Protein AF-A0A969NB56-F1 (afdb_monomer_lite)

Foldseek 3Di:
DDWADPDPPDIDDDDDDDVVVDDPVVVVVVVVVVVVVVVCVVVVHDDDDPDDDDVVVVVVVVVPDDPPPVVVVVCVVCVPVDDDDDDPVPPDPPDDPPVVVVVVVVVVVVPVPPPDD

Secondary structure (DSSP, 8-state):
-EEEEEETTEEEEE----TTT--HHHHHHHHHHHHHHHHHHHTT----PPPPPPHHHHHHHHHTSPTTHHHHHHHHHTTT-------GGGS----SHHHHHHHHHHHHHHSSSSS--

pLDDT: mean 83.65, std 18.26, range [40.06, 98.0]

Radius of gyration: 26.93 Å; chains: 1; bounding box: 48×68×60 Å

Structure (mmCIF, N/CA/C/O backbone):
data_AF-A0A969NB56-F1
#
_entry.id   AF-A0A969NB56-F1
#
loop_
_atom_site.group_PDB
_atom_site.id
_atom_site.type_symbol
_atom_site.label_atom_id
_atom_site.label_alt_id
_atom_site.label_comp_id
_atom_site.label_asym_id
_atom_site.label_entity_id
_atom_site.label_seq_id
_atom_site.pdbx_PDB_ins_code
_atom_site.Cartn_x
_atom_site.Cartn_y
_atom_site.Cartn_z
_atom_site.occupancy
_atom_site.B_iso_or_equiv
_atom_site.auth_seq_id
_atom_site.auth_comp_id
_atom_site.auth_asym_id
_atom_site.auth_atom_id
_atom_site.pdbx_PDB_model_num
ATOM 1 N N . MET A 1 1 ? -6.997 9.217 9.657 1.00 88.38 1 MET A N 1
ATOM 2 C CA . MET A 1 1 ? -7.706 7.956 9.967 1.00 88.38 1 MET A CA 1
ATOM 3 C C . MET A 1 1 ? -8.760 8.279 11.003 1.00 88.38 1 MET A C 1
ATOM 5 O O . MET A 1 1 ? -8.421 8.919 11.991 1.00 88.38 1 MET A O 1
ATOM 9 N N . HIS A 1 2 ? -10.010 7.897 10.761 1.00 95.81 2 HIS A N 1
ATOM 10 C CA . HIS A 1 2 ? -11.127 8.211 11.651 1.00 95.81 2 HIS A CA 1
ATOM 11 C C . HIS A 1 2 ? -11.910 6.947 11.981 1.00 95.81 2 HIS A C 1
ATOM 13 O O . HIS A 1 2 ? -12.140 6.113 11.108 1.00 95.81 2 HIS A O 1
ATOM 19 N N . ILE A 1 3 ? -12.334 6.831 13.236 1.00 96.56 3 ILE A N 1
ATOM 20 C CA . ILE A 1 3 ? -13.236 5.779 13.696 1.00 96.56 3 ILE A CA 1
ATOM 21 C C . ILE A 1 3 ? -14.530 6.454 14.129 1.00 96.56 3 ILE A C 1
ATOM 23 O O . ILE A 1 3 ? -14.511 7.370 14.948 1.00 96.56 3 ILE A O 1
ATOM 27 N N . ILE A 1 4 ? -15.651 6.004 13.575 1.00 98.00 4 ILE A N 1
ATOM 28 C CA . ILE A 1 4 ? -16.978 6.537 13.883 1.00 98.00 4 ILE A CA 1
ATOM 29 C C . ILE A 1 4 ? -17.811 5.409 14.483 1.00 98.00 4 ILE A C 1
ATOM 31 O O . ILE A 1 4 ? -18.033 4.384 13.836 1.00 98.00 4 ILE A O 1
ATOM 35 N N . LYS A 1 5 ? -18.287 5.586 15.720 1.00 97.62 5 LYS A N 1
ATOM 36 C CA . LYS A 1 5 ? -19.218 4.643 16.352 1.00 97.62 5 LYS A CA 1
ATOM 37 C C . LYS A 1 5 ? -20.595 4.782 15.700 1.00 97.62 5 LYS A C 1
ATOM 39 O O . LYS A 1 5 ? -21.164 5.867 15.694 1.00 97.62 5 LYS A O 1
ATOM 44 N N . LYS A 1 6 ? -21.129 3.681 15.166 1.00 97.81 6 LYS A N 1
ATOM 45 C CA . LYS A 1 6 ? -22.468 3.619 14.554 1.00 97.81 6 LYS A CA 1
ATOM 46 C C . LYS A 1 6 ? -23.519 3.087 15.534 1.00 97.81 6 LYS A C 1
ATOM 48 O O . LYS A 1 6 ? -24.655 3.542 15.519 1.00 97.81 6 LYS A O 1
ATOM 53 N N . SER A 1 7 ? -23.155 2.105 16.358 1.00 97.88 7 SER A N 1
ATOM 54 C CA . SER A 1 7 ? -23.985 1.546 17.439 1.00 97.88 7 SER A CA 1
ATOM 55 C C . SER A 1 7 ? -23.084 0.916 18.508 1.00 97.88 7 SER A C 1
ATOM 57 O O . SER A 1 7 ? -21.867 1.066 18.438 1.00 97.88 7 SER A O 1
ATOM 59 N N . GLU A 1 8 ? -23.642 0.206 19.492 1.00 97.19 8 GLU A N 1
ATOM 60 C CA . GLU A 1 8 ? -22.859 -0.432 20.567 1.00 97.19 8 GLU A CA 1
ATOM 61 C C . GLU A 1 8 ? -21.747 -1.354 20.052 1.00 97.19 8 GLU A C 1
ATOM 63 O O . GLU A 1 8 ? -20.630 -1.295 20.552 1.00 97.19 8 GLU A O 1
ATOM 68 N N . THR A 1 9 ? -22.028 -2.129 19.004 1.00 96.44 9 THR A N 1
ATOM 69 C CA . THR A 1 9 ? -21.118 -3.145 18.449 1.00 96.44 9 THR A CA 1
ATOM 70 C C . THR A 1 9 ? -20.677 -2.870 17.008 1.00 96.44 9 THR A C 1
ATOM 72 O O . THR A 1 9 ? -20.092 -3.740 16.367 1.00 96.44 9 THR A O 1
ATOM 75 N N . ARG A 1 10 ? -20.968 -1.684 16.449 1.00 97.44 10 ARG A N 1
ATOM 76 C CA . ARG A 1 10 ? -20.652 -1.362 15.044 1.00 97.44 10 ARG A CA 1
ATOM 77 C C . ARG A 1 10 ? -19.920 -0.042 14.913 1.00 97.44 10 ARG A C 1
ATOM 79 O O . ARG A 1 10 ? -20.351 0.976 15.456 1.00 97.44 10 ARG A O 1
ATOM 86 N N . TYR A 1 11 ? -18.871 -0.066 14.102 1.00 97.06 11 TYR A N 1
ATOM 87 C CA . TYR A 1 11 ? -17.985 1.060 13.852 1.00 97.06 11 TYR A CA 1
ATOM 88 C C . TYR A 1 11 ? -17.685 1.172 12.359 1.00 97.06 11 TYR A C 1
ATOM 90 O O . TYR A 1 11 ? -17.622 0.165 11.655 1.00 97.06 11 TYR A O 1
ATOM 98 N N . PHE A 1 12 ? -17.481 2.397 11.888 1.00 97.19 12 PHE A N 1
ATOM 99 C CA . PHE A 1 12 ? -16.870 2.668 10.595 1.00 97.19 12 PHE A CA 1
ATOM 100 C C . PHE A 1 12 ? -15.415 3.071 10.798 1.00 97.19 12 PHE A C 1
ATOM 102 O O . PHE A 1 12 ? -15.130 3.967 11.594 1.00 97.19 12 PHE A O 1
ATOM 109 N N . LEU A 1 13 ? -14.515 2.438 10.049 1.00 94.69 13 LEU A N 1
ATOM 110 C CA . LEU A 1 13 ? -13.132 2.874 9.896 1.00 94.69 13 LEU A CA 1
ATOM 111 C C . LEU A 1 13 ? -13.009 3.606 8.560 1.00 94.69 13 LEU A C 1
ATOM 113 O O . LEU A 1 13 ? -13.160 2.999 7.503 1.00 94.69 13 LEU A O 1
ATOM 117 N N . ILE A 1 14 ? -12.738 4.908 8.616 1.00 95.19 14 ILE A N 1
ATOM 118 C CA . ILE A 1 14 ? -12.464 5.729 7.437 1.00 95.19 14 ILE A CA 1
ATOM 119 C C . ILE A 1 14 ? -10.960 5.953 7.358 1.00 95.19 14 ILE A C 1
ATOM 121 O O . ILE A 1 14 ? -10.352 6.612 8.215 1.00 95.19 14 ILE A O 1
ATOM 125 N N . TRP A 1 15 ? -10.362 5.420 6.300 1.00 92.75 15 TRP A N 1
ATOM 126 C CA . TRP A 1 15 ? -8.942 5.553 6.037 1.00 92.75 15 TRP A CA 1
ATOM 127 C C . TRP A 1 15 ? -8.708 6.138 4.647 1.00 92.75 15 TRP A C 1
ATOM 129 O O . TRP A 1 15 ? -9.056 5.540 3.637 1.00 92.75 15 TRP A O 1
ATOM 139 N N . SER A 1 16 ? -8.092 7.318 4.631 1.00 92.62 16 SER A N 1
ATOM 140 C CA . SER A 1 16 ? -7.597 7.980 3.429 1.00 92.62 16 SER A CA 1
ATOM 141 C C . SER A 1 16 ? -6.075 8.012 3.458 1.00 92.62 16 SER A C 1
ATOM 143 O O . SER A 1 16 ? -5.470 8.201 4.518 1.00 92.62 16 SER A O 1
ATOM 145 N N . PHE A 1 17 ? -5.464 7.856 2.293 1.00 92.06 17 PHE A N 1
ATOM 146 C CA . PHE A 1 17 ? -4.021 7.899 2.100 1.00 92.06 17 PHE A CA 1
ATOM 147 C C . PHE A 1 17 ? -3.710 8.474 0.718 1.00 92.06 17 PHE A C 1
ATOM 149 O O . PHE A 1 17 ? -4.558 8.468 -0.173 1.00 92.06 17 PHE A O 1
ATOM 156 N N . HIS A 1 18 ? -2.492 8.978 0.536 1.00 94.25 18 HIS A N 1
ATOM 157 C CA . HIS A 1 18 ? -2.062 9.479 -0.763 1.00 94.25 18 HIS A CA 1
ATOM 158 C C . HIS A 1 18 ? -1.552 8.317 -1.623 1.00 94.25 18 HIS A C 1
ATOM 160 O O . HIS A 1 18 ? -0.635 7.607 -1.217 1.00 94.25 18 HIS A O 1
ATOM 166 N N . HIS A 1 19 ? -2.070 8.161 -2.844 1.00 93.44 19 HIS A N 1
ATOM 167 C CA . HIS A 1 19 ? -1.694 7.054 -3.741 1.00 93.44 19 HIS A CA 1
ATOM 168 C C . HIS A 1 19 ? -0.210 7.007 -4.149 1.00 93.44 19 HIS A C 1
ATOM 170 O O . HIS A 1 19 ? 0.250 6.016 -4.697 1.00 93.44 19 HIS A O 1
ATOM 176 N N . ILE A 1 20 ? 0.562 8.059 -3.864 1.00 94.75 20 ILE A N 1
ATOM 177 C CA . ILE A 1 20 ? 1.990 8.124 -4.199 1.00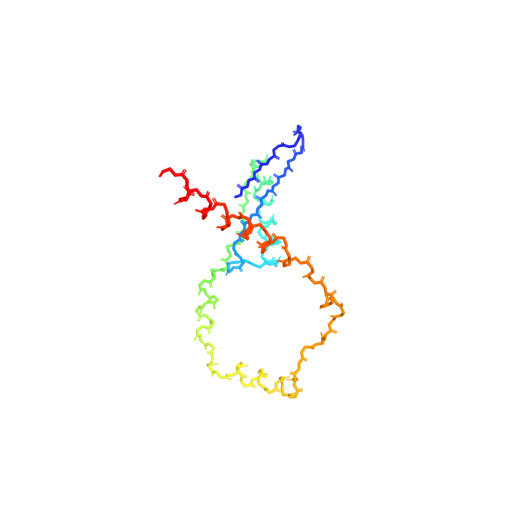 94.75 20 ILE A CA 1
ATOM 178 C C . ILE A 1 20 ? 2.839 7.216 -3.298 1.00 94.75 20 ILE A C 1
ATOM 180 O O . ILE A 1 20 ? 3.936 6.826 -3.681 1.00 94.75 20 ILE A O 1
ATOM 184 N N . ILE A 1 21 ? 2.334 6.882 -2.105 1.00 91.56 21 ILE A N 1
ATOM 185 C CA . ILE A 1 21 ? 3.024 6.023 -1.133 1.00 91.56 21 ILE A CA 1
ATOM 186 C C . ILE A 1 21 ? 2.392 4.635 -1.009 1.00 91.56 21 ILE A C 1
ATOM 188 O O . ILE A 1 21 ? 2.955 3.776 -0.336 1.00 91.56 21 ILE A O 1
ATOM 192 N N . MET A 1 22 ? 1.207 4.426 -1.591 1.00 90.94 22 MET A N 1
ATOM 193 C CA . MET A 1 22 ? 0.441 3.200 -1.405 1.00 90.94 22 MET A CA 1
ATOM 194 C C . MET A 1 22 ? -0.552 2.961 -2.546 1.00 90.94 22 MET A C 1
ATOM 196 O O . MET A 1 22 ? -1.273 3.866 -2.965 1.00 90.94 22 MET A O 1
ATOM 200 N N . ASP A 1 23 ? -0.635 1.714 -2.996 1.00 93.19 23 ASP A N 1
ATOM 201 C CA . ASP A 1 23 ? -1.595 1.240 -3.990 1.00 93.19 23 ASP A CA 1
ATOM 202 C C . ASP A 1 23 ? -2.624 0.272 -3.369 1.00 93.19 23 ASP A C 1
ATOM 204 O O . ASP A 1 23 ? -2.640 0.021 -2.159 1.00 93.19 23 ASP A O 1
ATOM 208 N N . GLY A 1 24 ? -3.522 -0.256 -4.204 1.00 89.44 24 GLY A N 1
ATOM 209 C CA . GLY A 1 24 ? -4.559 -1.192 -3.767 1.00 89.44 24 GLY A CA 1
ATOM 210 C C . GLY A 1 24 ? -4.023 -2.535 -3.261 1.00 89.44 24 GLY A C 1
ATOM 211 O O . GLY A 1 24 ? -4.692 -3.177 -2.455 1.00 89.44 24 GLY A O 1
ATOM 212 N N . TRP A 1 25 ? -2.822 -2.948 -3.680 1.00 92.88 25 TRP A N 1
ATOM 213 C CA . TRP A 1 25 ? -2.197 -4.180 -3.199 1.00 92.88 25 TRP A CA 1
ATOM 214 C C . TRP A 1 25 ? -1.690 -4.005 -1.766 1.00 92.88 25 TRP A C 1
ATOM 216 O O . TRP A 1 25 ? -2.015 -4.795 -0.875 1.00 92.88 25 TRP A O 1
ATOM 226 N N . CYS A 1 26 ? -0.959 -2.918 -1.521 1.00 93.44 26 CYS A N 1
ATOM 227 C CA . CYS A 1 26 ? -0.434 -2.572 -0.203 1.00 93.44 26 CYS A CA 1
ATOM 228 C C . CYS A 1 26 ? -1.534 -2.440 0.863 1.00 93.44 26 CYS A C 1
ATOM 230 O O . CYS A 1 26 ? -1.313 -2.816 2.014 1.00 93.44 26 CYS A O 1
ATOM 232 N N . LEU A 1 27 ? -2.734 -1.973 0.494 1.00 91.81 27 LEU A N 1
ATOM 233 C CA . LEU A 1 27 ? -3.856 -1.850 1.430 1.00 91.81 27 LEU A CA 1
ATOM 234 C C . LEU A 1 27 ? -4.211 -3.189 2.101 1.00 91.81 27 LEU A C 1
ATOM 236 O O . LEU A 1 27 ? -4.416 -3.226 3.314 1.00 91.81 27 LEU A O 1
ATOM 240 N N . GLY A 1 28 ? -4.253 -4.285 1.336 1.00 92.19 28 GLY A N 1
ATOM 241 C CA . GLY A 1 28 ? -4.548 -5.615 1.878 1.00 92.19 28 GLY A CA 1
ATOM 242 C C . GLY A 1 28 ? -3.478 -6.097 2.858 1.00 92.19 28 GLY A C 1
ATOM 243 O O . GLY A 1 28 ? -3.804 -6.633 3.916 1.00 92.19 28 GLY A O 1
ATOM 244 N N . VAL A 1 29 ? -2.204 -5.842 2.543 1.00 94.25 29 VAL A N 1
ATOM 245 C CA . VAL A 1 29 ? -1.073 -6.174 3.422 1.00 94.25 29 VAL A CA 1
ATOM 246 C C . VAL A 1 29 ? -1.197 -5.429 4.751 1.00 94.25 29 VAL A C 1
ATOM 248 O O . VAL A 1 29 ? -1.212 -6.062 5.805 1.00 94.25 29 VAL A O 1
ATOM 251 N N . ILE A 1 30 ? -1.377 -4.106 4.721 1.00 93.69 30 ILE A N 1
ATOM 252 C CA . ILE A 1 30 ? -1.416 -3.314 5.956 1.00 93.69 30 ILE A CA 1
ATOM 253 C C . ILE A 1 30 ? -2.664 -3.624 6.788 1.00 93.69 30 ILE A C 1
ATOM 255 O O . ILE A 1 30 ? -2.568 -3.713 8.010 1.00 93.69 30 ILE A O 1
ATOM 259 N N . LEU A 1 31 ? -3.832 -3.836 6.168 1.00 93.75 31 LEU A N 1
ATOM 260 C CA . LEU A 1 31 ? -5.037 -4.220 6.914 1.00 93.75 31 LEU A CA 1
ATOM 261 C C . LEU A 1 31 ? -4.862 -5.561 7.642 1.00 93.75 31 LEU A C 1
ATOM 263 O O . LEU A 1 31 ? -5.321 -5.695 8.779 1.00 93.75 31 LEU A O 1
ATOM 267 N N . ASN A 1 32 ? -4.158 -6.522 7.039 1.00 95.06 32 ASN A N 1
ATOM 268 C CA . ASN A 1 32 ? -3.837 -7.792 7.690 1.00 95.06 32 ASN A CA 1
ATOM 269 C C . ASN A 1 32 ? -2.883 -7.608 8.880 1.00 95.06 32 ASN A C 1
ATOM 271 O O . ASN A 1 32 ? -3.100 -8.205 9.938 1.00 95.06 32 ASN A O 1
ATOM 275 N N . GLU A 1 33 ? -1.859 -6.761 8.752 1.00 95.69 33 GLU A N 1
ATOM 276 C CA . GLU A 1 33 ? -0.943 -6.459 9.861 1.00 95.69 33 GLU A CA 1
ATOM 277 C C . GLU A 1 33 ? -1.662 -5.727 11.002 1.00 95.69 33 GLU A C 1
ATOM 279 O O . GLU A 1 33 ? -1.551 -6.133 12.160 1.00 95.69 33 GLU A O 1
ATOM 284 N N . VAL A 1 34 ? -2.472 -4.710 10.684 1.00 94.56 34 VAL A N 1
ATOM 285 C CA . VAL A 1 34 ? -3.295 -3.979 11.664 1.00 94.56 34 VAL A CA 1
ATOM 286 C C . VAL A 1 34 ? -4.242 -4.931 12.391 1.00 94.56 34 VAL A C 1
ATOM 288 O O . VAL A 1 34 ? -4.335 -4.872 13.616 1.00 94.56 34 VAL A O 1
ATOM 291 N N . SER A 1 35 ? -4.910 -5.839 11.671 1.00 95.25 35 SER A N 1
ATOM 292 C CA . SER A 1 35 ? -5.772 -6.858 12.282 1.00 95.25 35 SER A CA 1
ATOM 293 C C . SER A 1 35 ? -4.984 -7.790 13.209 1.00 95.25 35 SER A C 1
ATOM 295 O O . SER A 1 35 ? -5.429 -8.078 14.321 1.00 95.25 35 SER A O 1
ATOM 297 N N . SER A 1 36 ? -3.785 -8.205 12.798 1.00 97.00 36 SER A N 1
ATOM 298 C CA . SER A 1 36 ? -2.914 -9.080 13.590 1.00 97.00 36 SER A CA 1
ATOM 299 C C . SER A 1 36 ? -2.465 -8.412 14.893 1.00 97.00 36 SER A C 1
ATOM 301 O O . SER A 1 36 ? -2.594 -9.005 15.967 1.00 97.00 36 SER A O 1
ATOM 303 N N . PHE A 1 37 ? -2.016 -7.154 14.824 1.00 97.00 37 PHE A N 1
ATOM 304 C CA . PHE A 1 37 ? -1.672 -6.365 16.009 1.00 97.00 37 PHE A CA 1
ATOM 305 C C . PHE A 1 37 ? -2.883 -6.116 16.907 1.00 97.00 37 PHE A C 1
ATOM 307 O O . PHE A 1 37 ? -2.777 -6.271 18.122 1.00 97.00 37 PHE A O 1
ATOM 314 N N . TYR A 1 38 ? -4.036 -5.776 16.325 1.00 95.50 38 TYR A N 1
ATOM 315 C CA . TYR A 1 38 ? -5.270 -5.545 17.075 1.00 95.50 38 TYR A CA 1
ATOM 316 C C . TYR A 1 38 ? -5.700 -6.788 17.864 1.00 95.50 38 TYR A C 1
ATOM 318 O O . TYR A 1 38 ? -5.966 -6.693 19.061 1.00 95.50 38 TYR A O 1
ATOM 326 N N . ASN A 1 39 ? -5.707 -7.961 17.226 1.00 97.06 39 ASN A N 1
ATOM 327 C CA . ASN A 1 39 ? -6.088 -9.219 17.870 1.00 97.06 39 ASN A CA 1
ATOM 328 C C . ASN A 1 39 ? -5.103 -9.622 18.977 1.00 97.06 39 ASN A C 1
ATOM 330 O O . ASN A 1 39 ? -5.525 -10.068 20.044 1.00 97.06 39 ASN A O 1
ATOM 334 N N . ALA A 1 40 ? -3.797 -9.449 18.747 1.00 97.69 40 ALA A N 1
ATOM 335 C CA . ALA A 1 40 ? -2.779 -9.720 19.760 1.00 97.69 40 ALA A CA 1
ATOM 336 C C . ALA A 1 40 ? -2.943 -8.793 20.974 1.00 97.69 40 ALA A C 1
ATOM 338 O O . ALA A 1 40 ? -2.999 -9.271 22.108 1.00 97.69 40 ALA A O 1
ATOM 339 N N . TYR A 1 41 ? -3.123 -7.493 20.726 1.00 97.06 41 TYR A N 1
ATOM 340 C CA . TYR A 1 41 ? -3.373 -6.498 21.766 1.00 97.06 41 TYR A CA 1
ATOM 341 C C . TYR A 1 41 ? -4.640 -6.821 22.572 1.00 97.06 41 TYR A C 1
ATOM 343 O O . TYR A 1 41 ? -4.590 -6.864 23.800 1.00 97.06 41 TYR A O 1
ATOM 351 N N . ALA A 1 42 ? -5.752 -7.136 21.898 1.00 97.50 42 ALA A N 1
ATOM 352 C CA . ALA A 1 42 ? -7.013 -7.505 22.545 1.00 97.50 42 ALA A CA 1
ATOM 353 C C . ALA A 1 42 ? -6.890 -8.766 23.419 1.00 97.50 42 ALA A C 1
ATOM 355 O O . ALA A 1 42 ? -7.550 -8.876 24.449 1.00 97.50 42 ALA A O 1
ATOM 356 N N . ALA A 1 43 ? -6.018 -9.702 23.037 1.00 97.88 43 ALA A N 1
ATOM 357 C CA . ALA A 1 43 ? -5.742 -10.918 23.794 1.00 97.88 43 ALA A CA 1
ATOM 358 C C . ALA A 1 43 ? -4.629 -10.759 24.848 1.00 97.88 43 ALA A C 1
ATOM 360 O O . ALA A 1 43 ? -4.240 -11.758 25.453 1.00 97.88 43 ALA A O 1
ATOM 361 N N . SER A 1 44 ? -4.081 -9.551 25.050 1.00 97.12 44 SER A N 1
ATOM 362 C CA . SER A 1 44 ? -2.893 -9.314 25.894 1.00 97.12 44 SER A CA 1
ATOM 363 C C . SER A 1 44 ? -1.702 -10.213 25.532 1.00 97.12 44 SER A C 1
ATOM 365 O O . SER A 1 44 ? -0.920 -10.630 26.386 1.00 97.12 44 SER A O 1
ATOM 367 N N . LYS A 1 45 ? -1.569 -10.527 24.241 1.00 96.75 45 LYS A N 1
ATOM 368 C CA . LYS A 1 45 ? -0.469 -11.305 23.676 1.00 96.75 45 LYS A CA 1
ATOM 369 C C . LYS A 1 45 ? 0.490 -10.385 22.937 1.00 96.75 45 LYS A C 1
ATOM 371 O O . LYS A 1 45 ? 0.093 -9.388 22.340 1.00 96.75 45 LYS A O 1
ATOM 376 N N . GLN A 1 46 ? 1.760 -10.765 22.930 1.00 93.38 46 GLN A N 1
ATOM 377 C CA . GLN A 1 46 ? 2.734 -10.164 22.032 1.00 93.38 46 GLN A CA 1
ATOM 378 C C . GLN A 1 46 ? 2.674 -10.853 20.670 1.00 93.38 46 GLN A C 1
ATOM 380 O O . GLN A 1 46 ? 2.456 -12.061 20.575 1.00 93.38 46 GLN A O 1
ATOM 385 N N . ILE A 1 47 ? 2.891 -10.073 19.618 1.00 95.19 47 ILE A N 1
ATOM 386 C CA . ILE A 1 47 ? 3.074 -10.566 18.258 1.00 95.19 47 ILE A CA 1
ATOM 387 C C . ILE A 1 47 ? 4.310 -9.899 17.672 1.00 95.19 47 ILE A C 1
ATOM 389 O O . ILE A 1 47 ? 4.553 -8.715 17.899 1.00 95.19 47 ILE A O 1
ATOM 393 N N . ASN A 1 48 ? 5.090 -10.674 16.929 1.00 93.81 48 ASN A N 1
ATOM 394 C CA . ASN A 1 48 ? 6.232 -10.176 16.188 1.00 93.81 48 ASN A CA 1
ATOM 395 C C . ASN A 1 48 ? 6.010 -10.489 14.712 1.00 93.81 48 ASN A C 1
ATOM 397 O O . ASN A 1 48 ? 5.966 -11.659 14.328 1.00 93.81 48 ASN A O 1
ATOM 401 N N . LEU A 1 49 ? 5.835 -9.449 13.904 1.00 94.56 49 LEU A N 1
ATOM 402 C CA . LEU A 1 49 ? 5.749 -9.583 12.457 1.00 94.56 49 LEU A CA 1
ATOM 403 C C . LEU A 1 49 ? 7.145 -9.407 11.842 1.00 94.56 49 LEU A C 1
ATOM 405 O O . LEU A 1 49 ? 7.972 -8.679 12.402 1.00 94.56 49 LEU A O 1
ATOM 409 N N . PRO A 1 50 ? 7.432 -10.055 10.700 1.00 93.31 50 PRO A N 1
ATOM 410 C CA . PRO A 1 50 ? 8.659 -9.799 9.961 1.00 93.31 50 PRO A CA 1
ATOM 411 C C . PRO A 1 50 ? 8.798 -8.309 9.642 1.00 93.31 50 PRO A C 1
ATOM 413 O O . PRO A 1 50 ? 7.832 -7.657 9.256 1.00 93.31 50 PRO A O 1
ATOM 416 N N . GLN A 1 51 ? 10.008 -7.769 9.778 1.00 92.81 51 GLN A N 1
ATOM 417 C CA . GLN A 1 51 ? 10.264 -6.378 9.415 1.00 92.81 51 GLN A CA 1
ATOM 418 C C . GLN A 1 51 ? 10.104 -6.200 7.897 1.00 92.81 51 GLN A C 1
ATOM 420 O O . GLN A 1 51 ? 10.740 -6.939 7.135 1.00 92.81 51 GLN A O 1
ATOM 425 N N . PRO A 1 52 ? 9.288 -5.237 7.431 1.00 92.12 52 PRO A N 1
ATOM 426 C CA . PRO A 1 52 ? 9.139 -4.994 6.006 1.00 92.12 52 PRO A CA 1
ATOM 427 C C . PRO A 1 52 ? 10.438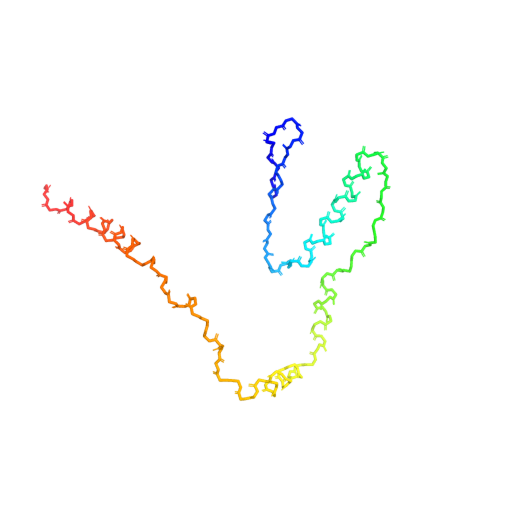 -4.424 5.429 1.00 92.12 52 PRO A C 1
ATOM 429 O O . PRO A 1 52 ? 11.146 -3.645 6.075 1.00 92.12 52 PRO A O 1
ATOM 432 N N . LYS A 1 53 ? 10.741 -4.773 4.173 1.00 93.31 53 LYS A N 1
ATOM 433 C CA . LYS A 1 53 ? 11.820 -4.104 3.437 1.00 93.31 53 LYS A CA 1
ATOM 434 C C . LYS A 1 53 ? 11.498 -2.626 3.300 1.00 93.31 53 LYS A C 1
ATOM 436 O O . LYS A 1 53 ? 10.367 -2.244 2.999 1.00 93.31 53 LYS A O 1
ATOM 441 N N . GLN A 1 54 ? 12.505 -1.786 3.482 1.00 94.50 54 GLN A N 1
ATOM 442 C CA . GLN A 1 54 ? 12.287 -0.351 3.412 1.00 94.50 54 GLN A CA 1
ATOM 443 C C . GLN A 1 54 ? 12.120 0.085 1.959 1.00 94.50 54 GLN A C 1
ATOM 445 O O . GLN A 1 54 ? 12.931 -0.269 1.106 1.00 94.50 54 GLN A O 1
ATOM 450 N N . TYR A 1 55 ? 11.128 0.933 1.675 1.00 94.38 55 TYR A N 1
ATOM 451 C CA . TYR A 1 55 ? 10.878 1.420 0.311 1.00 94.38 55 TYR A CA 1
ATOM 452 C C . TYR A 1 55 ? 12.104 2.110 -0.317 1.00 94.38 55 TYR A C 1
ATOM 454 O O . TYR A 1 55 ? 12.322 2.038 -1.524 1.00 94.38 55 TYR A O 1
ATOM 462 N N . ARG A 1 56 ? 12.987 2.698 0.504 1.00 95.81 56 ARG A N 1
ATOM 463 C CA . ARG A 1 56 ? 14.271 3.261 0.051 1.00 95.81 56 ARG A CA 1
ATOM 464 C C . ARG A 1 56 ? 15.153 2.242 -0.680 1.00 95.81 56 ARG A C 1
ATOM 466 O O . ARG A 1 56 ? 15.916 2.633 -1.550 1.00 95.81 56 ARG A O 1
ATOM 473 N N . GLU A 1 57 ? 15.069 0.958 -0.332 1.00 96.31 57 GLU A N 1
ATOM 474 C CA . GLU A 1 57 ? 15.837 -0.102 -0.989 1.00 96.31 57 GLU A CA 1
ATOM 475 C C . GLU A 1 57 ? 15.331 -0.329 -2.411 1.00 96.31 57 GLU A C 1
ATOM 477 O O . GLU A 1 57 ? 16.139 -0.459 -3.329 1.00 96.31 57 GLU A O 1
ATOM 482 N N . TYR A 1 58 ? 14.009 -0.278 -2.610 1.00 94.81 58 TYR A N 1
ATOM 483 C CA . TYR A 1 58 ? 13.415 -0.272 -3.945 1.00 94.81 58 TYR A CA 1
ATOM 484 C C . TYR A 1 58 ? 13.864 0.957 -4.741 1.00 94.81 58 TYR A C 1
ATOM 486 O O . TYR A 1 58 ? 14.264 0.815 -5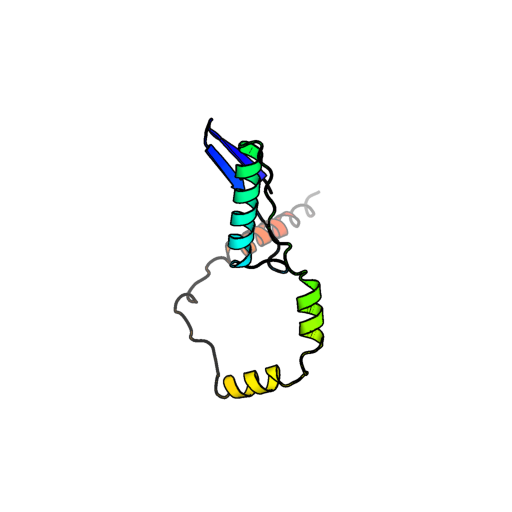.889 1.00 94.81 58 TYR A O 1
ATOM 494 N N . ILE A 1 59 ? 13.895 2.146 -4.130 1.00 95.62 59 ILE A N 1
ATOM 495 C CA . ILE A 1 59 ? 14.403 3.359 -4.794 1.00 95.62 59 ILE A CA 1
ATOM 496 C C . ILE A 1 59 ? 15.886 3.230 -5.162 1.00 95.62 59 ILE A C 1
ATOM 498 O O . ILE A 1 59 ? 16.282 3.616 -6.262 1.00 95.62 59 ILE A O 1
ATOM 502 N N . SER A 1 60 ? 16.714 2.675 -4.276 1.00 96.75 60 SER A N 1
ATOM 503 C CA . SER A 1 60 ? 18.127 2.411 -4.563 1.00 96.75 60 SER A CA 1
ATOM 504 C C . SER A 1 60 ? 18.287 1.433 -5.722 1.00 96.75 60 SER A C 1
ATOM 506 O O . SER A 1 60 ? 19.066 1.705 -6.631 1.00 96.75 60 SER A O 1
ATOM 508 N N . TRP A 1 61 ? 17.519 0.342 -5.739 1.00 95.44 61 TRP A N 1
ATOM 509 C CA . TRP A 1 61 ? 17.485 -0.594 -6.863 1.00 95.44 61 TRP A CA 1
ATOM 510 C C . TRP A 1 61 ? 16.988 0.075 -8.151 1.00 95.44 61 TRP A C 1
ATOM 512 O O . TRP A 1 61 ? 17.573 -0.119 -9.211 1.00 95.44 61 TRP A O 1
ATOM 522 N N . LEU A 1 62 ? 15.963 0.921 -8.080 1.00 94.56 62 LEU A N 1
ATOM 523 C CA . LEU A 1 62 ? 15.416 1.609 -9.247 1.00 94.56 62 LEU A CA 1
ATOM 524 C C . LEU A 1 62 ? 16.463 2.524 -9.904 1.00 94.56 62 LEU A C 1
ATOM 526 O O . LEU A 1 62 ? 16.544 2.595 -11.127 1.00 94.56 62 LEU A O 1
ATOM 530 N N . LYS A 1 63 ? 17.324 3.164 -9.102 1.00 94.06 63 LYS A N 1
ATOM 531 C CA . LYS A 1 63 ? 18.436 3.995 -9.593 1.00 94.06 63 LYS A CA 1
ATOM 532 C C . LYS A 1 63 ? 19.539 3.205 -10.303 1.00 94.06 63 LYS A C 1
ATOM 534 O O . LYS A 1 63 ? 20.274 3.798 -11.085 1.00 94.06 63 LYS A O 1
ATOM 539 N N . THR A 1 64 ? 19.681 1.902 -10.046 1.00 94.50 64 THR A N 1
ATOM 540 C CA . THR A 1 64 ? 20.684 1.067 -10.736 1.00 94.50 64 THR A CA 1
ATOM 541 C C . THR A 1 64 ? 20.200 0.548 -12.090 1.00 94.50 64 THR A C 1
ATOM 543 O O . THR A 1 64 ? 20.985 -0.042 -12.838 1.00 94.50 64 THR A O 1
ATOM 546 N N . GLN A 1 65 ? 18.929 0.765 -12.441 1.00 93.00 65 GLN A N 1
ATOM 547 C CA . GLN A 1 65 ? 18.385 0.316 -13.717 1.00 93.00 65 GLN A CA 1
ATOM 548 C C . GLN A 1 65 ? 18.972 1.144 -14.865 1.00 93.00 65 GLN A C 1
ATOM 550 O O . GLN A 1 65 ? 19.019 2.371 -14.813 1.00 93.00 65 GLN A O 1
ATOM 555 N N . LYS A 1 66 ? 19.436 0.468 -15.924 1.00 84.62 66 LYS A N 1
ATOM 556 C CA . LYS A 1 66 ? 20.025 1.139 -17.092 1.00 84.62 66 LYS A CA 1
ATOM 557 C C . LYS A 1 66 ? 18.974 2.013 -17.777 1.00 84.62 66 LYS A C 1
ATOM 559 O O . LYS A 1 66 ? 17.940 1.499 -18.212 1.00 84.62 66 LYS A O 1
ATOM 564 N N . SER A 1 67 ? 19.277 3.300 -17.934 1.00 78.31 67 SER A N 1
ATOM 565 C CA . SER A 1 67 ? 18.471 4.210 -18.747 1.00 78.31 67 SER A CA 1
ATOM 566 C C . SER A 1 67 ? 18.341 3.674 -20.180 1.00 78.31 67 SER A C 1
ATOM 568 O O . SER A 1 67 ? 19.239 3.014 -20.706 1.00 78.31 67 SER A O 1
ATOM 570 N N . GLY A 1 68 ? 17.177 3.878 -20.793 1.00 86.19 68 GLY A N 1
ATOM 571 C CA . GLY A 1 68 ? 16.905 3.491 -22.180 1.00 86.19 68 GLY A CA 1
ATOM 572 C C . GLY A 1 68 ? 16.454 2.042 -22.405 1.00 86.19 68 GLY A C 1
ATOM 573 O O . GLY A 1 68 ? 15.706 1.804 -23.345 1.00 86.19 68 GLY A O 1
ATOM 574 N N . LYS A 1 69 ? 16.799 1.061 -21.554 1.00 92.12 69 LYS A N 1
ATOM 575 C CA . LYS A 1 69 ? 16.338 -0.335 -21.762 1.00 92.12 69 LYS A CA 1
ATOM 576 C C . LYS A 1 69 ? 14.817 -0.465 -21.713 1.00 92.12 69 LYS A C 1
ATOM 578 O O . LYS A 1 69 ? 14.216 -1.012 -22.633 1.00 92.12 69 LYS A O 1
ATOM 583 N N . SER A 1 70 ? 14.209 0.048 -20.646 1.00 92.69 70 SER A N 1
ATOM 584 C CA . SER A 1 70 ? 12.754 0.032 -20.488 1.00 92.69 70 SER A CA 1
ATOM 585 C C . SER A 1 70 ? 12.073 0.883 -21.556 1.00 92.69 70 SER A C 1
ATOM 587 O O . SER A 1 70 ? 11.044 0.488 -22.086 1.00 92.69 70 SER A O 1
ATOM 589 N N . GLU A 1 71 ? 12.665 2.026 -21.912 1.00 94.50 71 GLU A N 1
ATOM 590 C CA . GLU A 1 71 ? 12.141 2.891 -22.971 1.00 94.50 71 GLU A CA 1
ATOM 591 C C . GLU A 1 71 ? 12.128 2.178 -24.328 1.00 94.50 71 GLU A C 1
ATOM 593 O O . GLU A 1 71 ? 11.083 2.123 -24.967 1.00 94.50 71 GLU A O 1
ATOM 598 N N . ASN A 1 72 ? 13.251 1.585 -24.743 1.00 96.12 72 ASN A N 1
ATOM 599 C CA . ASN A 1 72 ? 13.355 0.853 -26.006 1.00 96.12 72 ASN A CA 1
ATOM 600 C C . ASN A 1 72 ? 12.348 -0.297 -26.066 1.00 96.12 72 ASN A C 1
ATOM 602 O O . ASN A 1 72 ? 11.689 -0.481 -27.086 1.00 96.12 72 ASN A O 1
ATOM 606 N N . PHE A 1 73 ? 12.193 -1.035 -24.962 1.00 95.56 73 PHE A N 1
ATOM 607 C CA . PHE A 1 73 ? 11.192 -2.091 -24.857 1.00 95.56 73 PHE A CA 1
ATOM 608 C C . PHE A 1 73 ? 9.773 -1.556 -25.090 1.00 95.56 73 PHE A C 1
ATOM 610 O O . PHE A 1 73 ? 9.041 -2.116 -25.904 1.00 95.56 73 PHE A O 1
ATOM 617 N N . TRP A 1 74 ? 9.385 -0.466 -24.421 1.00 95.31 74 TRP A N 1
ATOM 618 C CA . TRP A 1 74 ? 8.040 0.097 -24.562 1.00 95.31 74 TRP A CA 1
ATOM 619 C C . TRP A 1 74 ? 7.807 0.746 -25.925 1.00 95.31 74 TRP A C 1
ATOM 621 O O . TRP A 1 74 ? 6.717 0.603 -26.468 1.00 95.31 74 TRP A O 1
ATOM 631 N N . ARG A 1 75 ? 8.819 1.396 -26.515 1.00 95.50 75 ARG A N 1
ATOM 632 C CA . ARG A 1 75 ? 8.733 1.937 -27.882 1.00 95.50 75 ARG A CA 1
ATOM 633 C C . ARG A 1 75 ? 8.461 0.841 -28.900 1.00 95.50 75 ARG A C 1
ATOM 635 O O . ARG A 1 75 ? 7.556 0.990 -29.707 1.00 95.50 75 ARG A O 1
ATOM 642 N N . TYR A 1 76 ? 9.216 -0.251 -28.820 1.00 97.31 76 TYR A N 1
ATOM 643 C CA . TYR A 1 76 ? 9.015 -1.407 -29.686 1.00 97.31 76 TYR A CA 1
ATOM 644 C C . TYR A 1 76 ? 7.652 -2.071 -29.437 1.00 97.31 76 TYR A C 1
ATOM 646 O O . TYR A 1 76 ? 6.913 -2.349 -30.372 1.00 97.31 76 TYR A O 1
ATOM 654 N N . SER A 1 77 ? 7.271 -2.267 -28.171 1.00 96.75 77 SER A N 1
ATOM 655 C CA . SER A 1 77 ? 6.013 -2.942 -27.812 1.00 96.75 77 SER A CA 1
ATOM 656 C C . SER A 1 77 ? 4.759 -2.157 -28.206 1.00 96.75 77 SER A C 1
ATOM 658 O O . SER A 1 77 ? 3.696 -2.749 -28.373 1.00 96.75 77 SER A O 1
ATOM 660 N N . LEU A 1 78 ? 4.867 -0.832 -28.312 1.00 96.31 78 LEU A N 1
ATOM 661 C CA . LEU A 1 78 ? 3.772 0.068 -28.677 1.00 96.31 78 LEU A CA 1
ATOM 662 C C . LEU A 1 78 ? 3.861 0.535 -30.138 1.00 96.31 78 LEU A C 1
ATOM 664 O O . LEU A 1 78 ? 3.120 1.434 -30.539 1.00 96.31 78 LEU A O 1
ATOM 668 N N . GLU A 1 79 ? 4.750 -0.046 -30.947 1.00 96.56 79 GLU A N 1
ATOM 669 C CA . GLU A 1 79 ? 4.829 0.269 -32.370 1.00 96.56 79 GLU A CA 1
ATOM 670 C C . GLU A 1 79 ? 3.500 -0.071 -33.065 1.00 96.56 79 GLU A C 1
ATOM 672 O O . GLU A 1 79 ? 2.928 -1.144 -32.879 1.00 96.56 79 GLU A O 1
ATOM 677 N N . GLY A 1 80 ? 2.964 0.880 -33.834 1.00 94.62 80 GLY A N 1
ATOM 678 C CA . GLY A 1 80 ? 1.655 0.738 -34.478 1.00 94.62 80 GLY A CA 1
ATOM 679 C C . GLY A 1 80 ? 0.447 0.937 -33.552 1.00 94.62 80 GLY A C 1
ATOM 680 O O . GLY A 1 80 ? -0.685 0.873 -34.032 1.00 94.62 80 GLY A O 1
ATOM 681 N N . PHE A 1 81 ? 0.640 1.228 -32.259 1.00 94.38 81 PHE A N 1
ATOM 682 C CA . PHE A 1 81 ? -0.446 1.682 -31.389 1.00 94.38 81 PHE A CA 1
ATOM 683 C C . PHE A 1 81 ? -0.784 3.146 -31.702 1.00 94.38 81 PHE A C 1
ATOM 685 O O . PHE A 1 81 ? 0.015 4.046 -31.449 1.00 94.38 81 PHE A O 1
ATOM 692 N N . LEU A 1 82 ? -1.964 3.381 -32.278 1.00 89.19 82 LEU A N 1
ATOM 693 C CA . LEU A 1 82 ? -2.360 4.706 -32.768 1.00 89.19 82 LEU A CA 1
ATOM 694 C C . LEU A 1 82 ? -3.279 5.459 -31.802 1.00 89.19 82 LEU A C 1
ATOM 696 O O . LEU A 1 82 ? -3.142 6.669 -31.653 1.00 89.19 82 LEU A O 1
ATOM 700 N N . ASP A 1 83 ? -4.221 4.764 -31.164 1.00 89.81 83 ASP A N 1
ATOM 701 C CA . ASP A 1 83 ? -5.180 5.369 -30.239 1.00 89.81 83 ASP A CA 1
ATOM 702 C C . ASP A 1 83 ? -5.776 4.303 -29.305 1.00 89.81 83 ASP A C 1
ATOM 704 O O . ASP A 1 83 ? -5.774 3.101 -29.590 1.00 89.81 83 ASP A O 1
ATOM 708 N N . SER A 1 84 ? -6.312 4.759 -28.180 1.00 89.12 84 SER A N 1
ATOM 709 C CA . SER A 1 84 ? -7.104 3.952 -27.261 1.00 89.12 84 SER A CA 1
ATOM 710 C C . SER A 1 84 ? -8.423 3.492 -27.894 1.00 89.12 84 SER A C 1
ATOM 712 O O . SER A 1 84 ? -9.009 4.148 -28.757 1.00 89.12 84 SER A O 1
ATOM 714 N N . THR A 1 85 ? -8.938 2.351 -27.433 1.00 89.25 85 THR A N 1
ATOM 715 C CA . THR A 1 85 ? -10.279 1.908 -27.831 1.00 89.25 85 THR A CA 1
ATOM 716 C C . THR A 1 85 ? -11.324 2.830 -27.215 1.00 89.25 85 THR A C 1
ATOM 718 O O . THR A 1 85 ? -11.470 2.896 -25.995 1.00 89.25 85 THR A O 1
ATOM 721 N N . LYS A 1 86 ? -12.088 3.520 -28.063 1.00 87.31 86 LYS A N 1
ATOM 722 C CA . LYS A 1 86 ? -13.163 4.408 -27.616 1.00 87.31 86 LYS A CA 1
ATOM 723 C C . LYS A 1 86 ? -14.317 3.585 -27.056 1.00 87.31 86 LYS A C 1
ATOM 725 O O . LYS A 1 86 ? -15.024 2.903 -27.795 1.00 87.31 86 LYS A O 1
ATOM 730 N N . LEU A 1 87 ? -14.528 3.671 -25.748 1.00 84.56 87 LEU A N 1
ATOM 731 C CA . LEU A 1 87 ? -15.715 3.118 -25.105 1.00 84.56 87 LEU A CA 1
ATOM 732 C C . LEU A 1 87 ? -16.871 4.115 -25.229 1.00 84.56 87 LEU A C 1
ATOM 734 O O . LEU A 1 87 ? -16.692 5.320 -25.065 1.00 84.56 87 LEU A O 1
ATOM 738 N N . SER A 1 88 ? -18.088 3.623 -25.468 1.00 78.19 88 SER A N 1
ATOM 739 C CA . SER A 1 88 ? -19.290 4.463 -25.640 1.00 78.19 88 SER A CA 1
ATOM 740 C C . SER A 1 88 ? -19.716 5.246 -24.385 1.00 78.19 88 SER A C 1
ATOM 742 O O . SER A 1 88 ? -20.711 5.964 -24.425 1.00 78.19 88 SER A O 1
ATOM 744 N N . ILE A 1 89 ? -18.953 5.139 -23.292 1.00 66.50 89 ILE A N 1
ATOM 745 C CA . ILE A 1 89 ? -19.086 5.928 -22.059 1.00 66.50 89 ILE A CA 1
ATOM 746 C C . ILE A 1 89 ? -18.681 7.394 -22.297 1.00 66.50 89 ILE A C 1
ATOM 748 O O . ILE A 1 89 ? -19.128 8.280 -21.575 1.00 66.50 89 ILE A O 1
ATOM 752 N N . ASP A 1 90 ? -17.934 7.679 -23.369 1.00 59.75 90 ASP A N 1
ATOM 753 C CA . ASP A 1 90 ? -17.530 9.044 -23.733 1.00 59.75 90 ASP A CA 1
ATOM 754 C C . ASP A 1 90 ? -18.658 9.875 -24.388 1.00 59.75 90 ASP A C 1
ATOM 756 O O . ASP A 1 90 ? -18.469 11.002 -24.846 1.00 59.75 90 ASP A O 1
ATOM 760 N N . LYS A 1 91 ? -19.891 9.349 -24.418 1.00 59.03 91 LYS A N 1
ATOM 761 C CA . LYS A 1 91 ? -21.077 10.138 -24.759 1.00 59.03 91 LYS A CA 1
ATOM 762 C C . LYS A 1 91 ? -21.774 10.627 -23.485 1.00 59.03 91 LYS A C 1
ATOM 764 O O . LYS A 1 91 ? -22.652 9.959 -22.947 1.00 59.03 91 LYS A O 1
ATOM 769 N N . LYS A 1 92 ? -21.473 11.895 -23.155 1.00 49.69 92 LYS A N 1
ATOM 770 C CA . LYS A 1 92 ? -22.299 12.874 -22.406 1.00 49.69 92 LYS A CA 1
ATOM 771 C C . LYS A 1 92 ? -22.011 13.032 -20.899 1.00 49.69 92 LYS A C 1
ATOM 773 O O . LYS A 1 92 ? -22.840 12.733 -20.048 1.00 49.69 92 LYS A O 1
ATOM 778 N N . GLY A 1 93 ? -20.898 13.699 -20.585 1.00 45.38 93 GLY A N 1
ATOM 779 C CA . GLY A 1 93 ? -20.706 14.434 -19.328 1.00 45.38 93 GLY A CA 1
ATOM 780 C C . GLY A 1 93 ? -21.406 15.799 -19.362 1.00 45.38 93 GLY A C 1
ATOM 781 O O . GLY A 1 93 ? -20.780 16.842 -19.519 1.00 45.38 93 GLY A O 1
ATOM 782 N N . MET A 1 94 ? -22.731 15.788 -19.237 1.00 48.03 94 MET A N 1
ATOM 783 C CA . MET A 1 94 ? -23.571 16.954 -18.960 1.00 48.03 94 MET A CA 1
ATOM 784 C C . MET A 1 94 ? -23.310 17.464 -17.527 1.00 48.03 94 MET A C 1
ATOM 786 O O . MET A 1 94 ? -24.135 17.227 -16.664 1.00 48.03 94 MET A O 1
ATOM 790 N N . ILE A 1 95 ? -22.197 18.158 -17.246 1.00 49.16 95 ILE A N 1
ATOM 791 C CA . ILE A 1 95 ? -22.064 19.066 -16.075 1.00 49.16 95 ILE A CA 1
ATOM 792 C C . ILE A 1 95 ? -21.130 20.242 -16.423 1.00 49.16 95 ILE A C 1
ATOM 794 O O . ILE A 1 95 ? -20.112 20.479 -15.787 1.00 49.16 95 ILE A O 1
ATOM 798 N N . ILE A 1 96 ? -21.467 20.996 -17.467 1.00 49.16 96 ILE A N 1
ATOM 799 C CA . ILE A 1 96 ? -20.885 22.325 -17.728 1.00 49.16 96 ILE A CA 1
ATOM 800 C C . ILE A 1 96 ? -21.911 23.478 -17.575 1.00 49.16 96 ILE A C 1
ATOM 802 O O . ILE A 1 96 ? -21.485 24.571 -17.200 1.00 49.16 96 ILE A O 1
ATOM 806 N N . PRO A 1 97 ? -23.254 23.310 -17.698 1.00 48.09 97 PRO A N 1
ATOM 807 C CA . PRO A 1 97 ? -24.147 24.471 -17.599 1.00 48.09 97 PRO A CA 1
ATOM 808 C C . PRO A 1 97 ? -24.303 25.041 -16.184 1.00 48.09 97 PRO A C 1
ATOM 810 O O . PRO A 1 97 ? -24.428 26.249 -16.044 1.00 48.09 97 PRO A O 1
ATOM 813 N N . ILE A 1 98 ? -24.292 24.220 -15.124 1.00 53.06 98 ILE A N 1
ATOM 814 C CA . ILE A 1 98 ? -24.607 24.707 -13.764 1.00 53.06 98 ILE A CA 1
ATOM 815 C C . ILE A 1 98 ? -23.466 25.564 -13.198 1.00 53.06 98 ILE A C 1
ATOM 817 O O . ILE A 1 98 ? -23.729 26.601 -12.595 1.00 53.06 98 ILE A O 1
ATOM 821 N N . LEU A 1 99 ? -22.204 25.189 -13.436 1.00 50.09 99 LEU A N 1
ATOM 822 C CA . LEU A 1 99 ? -21.057 25.940 -12.917 1.00 50.09 99 LEU A CA 1
ATOM 823 C C . LEU A 1 99 ? -20.890 27.292 -13.636 1.00 50.09 99 LEU A C 1
ATOM 825 O O . LEU A 1 99 ? -20.660 28.302 -12.978 1.00 50.09 99 LEU A O 1
ATOM 829 N N . LEU A 1 100 ? -21.109 27.342 -14.957 1.00 55.88 100 LEU A N 1
ATOM 830 C CA . LEU A 1 100 ? -21.133 28.597 -15.726 1.00 55.88 100 LEU A CA 1
ATOM 831 C C . LEU A 1 100 ? -22.368 29.460 -15.415 1.00 55.88 100 LEU A C 1
ATOM 833 O O . LEU A 1 100 ? -22.250 30.681 -15.338 1.00 55.88 100 LEU A O 1
ATOM 837 N N . PHE A 1 101 ? -23.536 28.858 -15.165 1.00 60.47 101 PHE A N 1
ATOM 838 C CA . PHE A 1 101 ? -24.753 29.589 -14.787 1.00 60.47 101 PHE A CA 1
ATOM 839 C C . PHE A 1 101 ? -24.667 30.194 -13.374 1.00 60.47 101 PHE A C 1
ATOM 841 O O . PHE A 1 101 ? -25.123 31.319 -13.155 1.00 60.47 101 PHE A O 1
ATOM 848 N N . LEU A 1 102 ? -24.047 29.492 -12.418 1.00 55.66 102 LEU A N 1
ATOM 849 C CA . LEU A 1 102 ? -23.831 30.002 -11.058 1.00 55.66 102 LEU A CA 1
ATOM 850 C C . LEU A 1 102 ? -22.712 31.055 -11.001 1.00 55.66 102 LEU A C 1
ATOM 852 O O . LEU A 1 102 ? -22.885 32.071 -10.328 1.00 55.66 102 LEU A O 1
ATOM 856 N N . LEU A 1 103 ? -21.620 30.882 -11.758 1.00 56.56 103 LEU A N 1
ATOM 857 C CA . LEU A 1 103 ? -20.575 31.909 -11.886 1.00 56.56 103 LEU A CA 1
ATOM 858 C C . LEU A 1 103 ? -21.094 33.165 -12.605 1.00 56.56 103 LEU A C 1
ATOM 860 O O . LEU A 1 103 ? -20.813 34.278 -12.165 1.00 56.56 103 LEU A O 1
ATOM 864 N N . GLY A 1 104 ? -21.932 33.011 -13.636 1.00 56.44 104 GLY A N 1
ATOM 865 C CA . GLY A 1 104 ? -22.576 34.134 -14.324 1.00 56.44 104 GLY A CA 1
ATOM 866 C C . GLY A 1 104 ? -23.515 34.945 -13.423 1.00 56.44 104 GLY A C 1
ATOM 867 O O . GLY A 1 104 ? -23.529 36.172 -13.500 1.00 56.44 104 GLY A O 1
ATOM 868 N N . LYS A 1 105 ? -24.255 34.299 -12.508 1.00 59.94 105 LYS A N 1
ATOM 869 C CA . LYS A 1 105 ? -25.087 35.008 -11.516 1.00 59.94 105 LYS A CA 1
ATOM 870 C C . LYS A 1 105 ? -24.270 35.726 -10.439 1.00 59.94 105 LYS A C 1
ATOM 872 O O . LYS A 1 105 ? -24.687 36.794 -10.002 1.00 59.94 105 LYS A O 1
ATOM 877 N N . LEU A 1 106 ? -23.124 35.177 -10.032 1.00 53.84 106 LEU A N 1
ATOM 878 C CA . LEU A 1 106 ? -22.239 35.815 -9.049 1.00 53.84 106 LEU A CA 1
ATOM 879 C C . LEU A 1 106 ? -21.519 37.042 -9.627 1.00 53.84 106 LEU A C 1
ATOM 881 O O . LEU A 1 106 ? -21.409 38.051 -8.937 1.00 53.84 106 LEU A O 1
ATOM 885 N N . ILE A 1 107 ? -21.113 36.999 -10.900 1.00 57.25 107 ILE A N 1
ATOM 886 C CA . ILE A 1 107 ? -20.456 38.131 -11.579 1.00 57.25 107 ILE A CA 1
ATOM 887 C C . ILE A 1 107 ? -21.456 39.260 -11.891 1.00 57.25 107 ILE A C 1
ATOM 889 O O . ILE A 1 107 ? -21.106 40.436 -11.828 1.00 57.25 107 ILE A O 1
ATOM 893 N N . ASN A 1 108 ? -22.723 38.939 -12.179 1.00 47.81 108 ASN A N 1
ATOM 894 C CA . ASN A 1 108 ? -23.713 39.964 -12.529 1.00 47.81 108 ASN A CA 1
ATOM 895 C C . ASN A 1 108 ? -24.339 40.665 -11.305 1.00 47.81 108 ASN A C 1
ATOM 897 O O . ASN A 1 108 ? -24.910 41.742 -11.444 1.00 47.81 108 ASN A O 1
ATOM 901 N N . GLN A 1 109 ? -24.213 40.103 -10.094 1.00 56.09 109 GLN A N 1
ATOM 9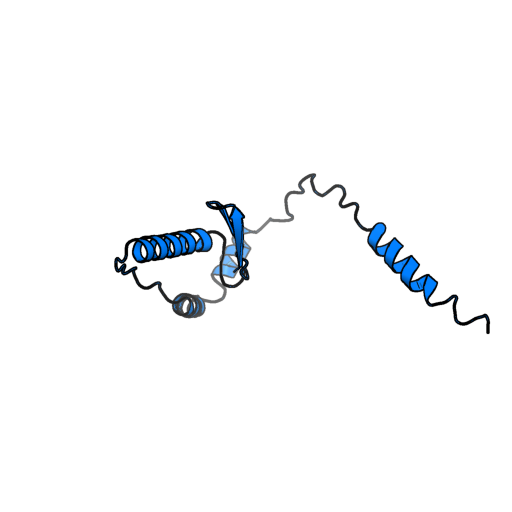02 C CA . GLN A 1 109 ? -24.660 40.773 -8.861 1.00 56.09 109 GLN A CA 1
ATOM 903 C C . GLN A 1 109 ? -23.643 41.779 -8.297 1.00 56.09 109 GLN A C 1
ATOM 905 O O . GLN A 1 109 ? -24.032 42.643 -7.510 1.00 56.09 109 GLN A O 1
ATOM 910 N N . SER A 1 110 ? -22.367 41.721 -8.699 1.00 51.06 110 SER A N 1
ATOM 911 C CA . SER A 1 110 ? -21.359 42.706 -8.275 1.00 51.06 110 SER A CA 1
ATOM 912 C C . SER A 1 110 ? -21.362 43.989 -9.114 1.00 51.06 110 SER A C 1
ATOM 914 O O . SER A 1 110 ? -20.846 45.001 -8.652 1.00 51.06 110 SER A O 1
ATOM 916 N N . HIS A 1 111 ? -21.981 43.990 -10.302 1.00 50.00 111 HIS A N 1
ATOM 917 C CA . HIS A 1 111 ? -22.016 45.157 -11.197 1.00 50.00 111 HIS A CA 1
ATOM 918 C C . HIS A 1 111 ? -23.308 45.991 -11.149 1.00 50.00 111 HIS A C 1
ATOM 920 O O . HIS A 1 111 ? -23.341 47.078 -11.717 1.00 50.00 111 HIS A O 1
ATOM 926 N N . THR A 1 112 ? -24.350 45.565 -10.426 1.00 51.91 112 THR A N 1
ATOM 927 C CA . THR A 1 112 ? -25.607 46.335 -10.299 1.00 51.91 112 THR A CA 1
ATOM 928 C C . THR A 1 112 ? -25.743 47.110 -8.984 1.00 51.91 112 THR A C 1
ATOM 930 O O . THR A 1 112 ? -26.816 47.631 -8.699 1.00 51.91 112 THR A O 1
ATOM 933 N N . LYS A 1 113 ? -24.684 47.205 -8.165 1.00 51.53 113 LYS A N 1
ATOM 934 C CA . LYS A 1 113 ? -24.680 48.010 -6.923 1.0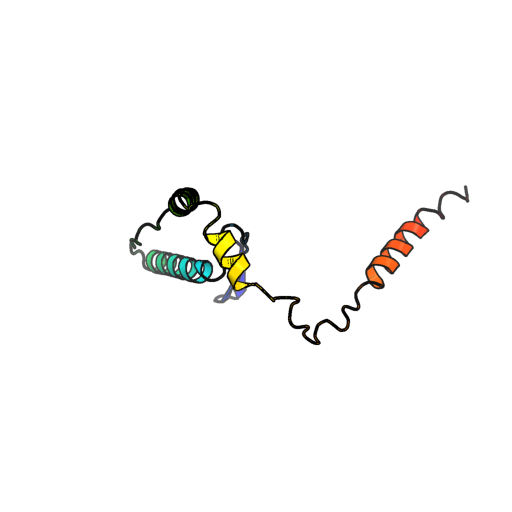0 51.53 113 LYS A CA 1
ATOM 935 C C . LYS A 1 113 ? -23.821 49.282 -6.974 1.00 51.53 113 LYS A C 1
ATOM 937 O O . LYS A 1 113 ? -23.731 49.963 -5.962 1.00 51.53 113 LYS A O 1
ATOM 942 N N . SER A 1 114 ? -23.235 49.643 -8.120 1.00 52.50 114 SER A N 1
ATOM 943 C CA . SER A 1 114 ? -22.422 50.869 -8.254 1.00 52.50 114 SER A CA 1
ATOM 944 C C . SER A 1 114 ? -23.012 51.940 -9.183 1.00 52.50 114 SER A C 1
ATOM 946 O O . SER A 1 114 ? -22.298 52.854 -9.577 1.00 52.50 114 SER A O 1
ATOM 948 N N . LEU A 1 115 ? -24.296 51.842 -9.546 1.00 48.12 115 LEU A N 1
ATOM 949 C CA . LEU A 1 115 ? -25.008 52.838 -10.365 1.00 48.12 115 LEU A CA 1
ATOM 950 C C . LEU A 1 115 ? -26.424 53.110 -9.821 1.00 48.12 115 LEU A C 1
ATOM 952 O O . LEU A 1 115 ? -27.376 53.126 -10.583 1.00 48.12 115 LEU A O 1
ATOM 956 N N . THR A 1 116 ? -26.559 53.296 -8.504 1.00 45.53 116 THR A N 1
ATOM 957 C CA . THR A 1 116 ? -27.605 54.115 -7.852 1.00 45.53 116 THR A CA 1
ATOM 958 C C . THR A 1 116 ? -27.192 54.370 -6.395 1.00 45.53 116 THR A C 1
ATOM 960 O O . THR A 1 116 ? -27.609 53.640 -5.494 1.00 45.53 116 THR A O 1
ATOM 963 N N . SER A 1 117 ? -26.343 55.374 -6.180 1.00 40.06 117 SER A N 1
ATOM 964 C CA . SER A 1 117 ? -26.364 56.280 -5.019 1.00 40.06 117 SER A CA 1
ATOM 965 C C . SER A 1 117 ? -25.480 57.476 -5.330 1.00 40.06 117 SER A C 1
ATOM 967 O O . SER A 1 117 ? -24.281 57.219 -5.590 1.00 40.06 117 SER A O 1
#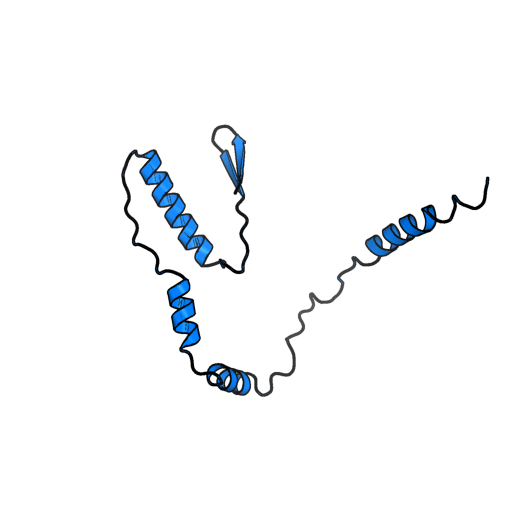

Sequence (117 aa):
MHIIKKSETRYFLIWSFHHIIMDGWCLGVILNEVSSFYNAYAASKQINLPQPKQYREYISWLKTQKSGKSENFWRYSLEGFLDSTKLSIDKKGMIIPILLFLLGKLINQSHTKSLTS